Protein AF-A0A328B022-F1 (afdb_monomer_lite)

pLDDT: mean 90.65, std 6.81, range [55.25, 97.12]

Organism: NCBI:txid1813876

Structure (mmCIF, N/CA/C/O backbone):
data_AF-A0A328B022-F1
#
_entry.id   AF-A0A328B022-F1
#
loop_
_atom_site.group_PDB
_atom_site.id
_atom_site.type_symbol
_atom_site.label_atom_id
_atom_site.label_alt_id
_atom_site.label_comp_id
_atom_site.label_asym_id
_atom_site.label_entity_id
_atom_site.label_seq_id
_atom_site.pdbx_PDB_ins_code
_atom_site.Cartn_x
_atom_site.Cartn_y
_atom_site.Cartn_z
_atom_site.occupancy
_atom_site.B_iso_or_equiv
_atom_site.auth_seq_id
_atom_site.auth_comp_id
_atom_site.auth_asym_id
_atom_site.auth_atom_id
_atom_site.pdbx_PDB_model_num
ATOM 1 N N . MET A 1 1 ? -10.486 -13.567 12.385 1.00 60.94 1 MET A N 1
ATOM 2 C CA . MET A 1 1 ? -9.566 -12.595 11.758 1.00 60.94 1 MET A CA 1
ATOM 3 C C . MET A 1 1 ? -9.723 -11.279 12.489 1.00 60.94 1 MET A C 1
ATOM 5 O O . MET A 1 1 ? -10.856 -10.841 12.629 1.00 60.94 1 MET A O 1
ATOM 9 N N . ASP A 1 2 ? -8.633 -10.693 12.976 1.00 84.31 2 ASP A N 1
ATOM 10 C CA . ASP A 1 2 ? -8.641 -9.331 13.521 1.00 84.31 2 ASP A CA 1
ATOM 11 C C . ASP A 1 2 ? -8.392 -8.344 12.359 1.00 84.31 2 ASP A C 1
ATOM 13 O O . ASP A 1 2 ? -7.332 -8.436 11.728 1.00 84.31 2 ASP A O 1
ATOM 17 N N . PRO A 1 3 ? -9.327 -7.429 12.038 1.00 81.94 3 PRO A N 1
ATOM 18 C CA . PRO A 1 3 ? -9.180 -6.492 10.922 1.00 81.94 3 PRO A CA 1
ATOM 19 C C . PRO A 1 3 ? -7.932 -5.608 11.040 1.00 81.94 3 PRO A C 1
ATOM 21 O O . PRO A 1 3 ? -7.350 -5.241 10.019 1.00 81.94 3 PRO A O 1
ATOM 24 N N . LEU A 1 4 ? -7.464 -5.324 12.261 1.00 88.06 4 LEU A N 1
ATOM 25 C CA . LEU A 1 4 ? -6.235 -4.570 12.486 1.00 88.06 4 LEU A CA 1
ATOM 26 C C . LEU A 1 4 ? -5.006 -5.384 12.070 1.00 88.06 4 LEU A C 1
ATOM 28 O O . LEU A 1 4 ? -4.103 -4.860 11.418 1.00 88.06 4 LEU A O 1
ATOM 32 N N . SER A 1 5 ? -4.984 -6.678 12.399 1.00 90.12 5 SER A N 1
ATOM 33 C CA . SER A 1 5 ? -3.919 -7.584 11.960 1.00 90.12 5 SER A CA 1
ATOM 34 C C . SER A 1 5 ? -3.869 -7.685 10.432 1.00 90.12 5 SER A C 1
ATOM 36 O O . SER A 1 5 ? -2.801 -7.520 9.847 1.00 90.12 5 SER A O 1
ATOM 38 N N . THR A 1 6 ? -5.022 -7.833 9.770 1.00 90.50 6 THR A N 1
ATOM 39 C CA . THR A 1 6 ? -5.121 -7.880 8.304 1.00 90.50 6 THR A CA 1
ATOM 40 C C . THR A 1 6 ? -4.647 -6.577 7.663 1.00 90.50 6 THR A C 1
ATOM 42 O O . THR A 1 6 ? -3.838 -6.622 6.738 1.00 90.50 6 THR A O 1
ATOM 45 N N . ALA A 1 7 ? -5.076 -5.423 8.181 1.00 91.25 7 ALA A N 1
ATOM 46 C CA . ALA A 1 7 ? -4.642 -4.122 7.678 1.00 91.25 7 ALA A CA 1
ATOM 47 C C . ALA A 1 7 ? -3.126 -3.921 7.837 1.00 91.25 7 ALA A C 1
ATOM 49 O O . ALA A 1 7 ? -2.461 -3.438 6.923 1.00 91.25 7 ALA A O 1
ATOM 50 N N . ARG A 1 8 ? -2.543 -4.353 8.963 1.00 92.62 8 ARG A N 1
ATOM 51 C CA . ARG A 1 8 ? -1.089 -4.299 9.184 1.00 92.62 8 ARG A CA 1
ATOM 52 C C . ARG A 1 8 ? -0.322 -5.178 8.201 1.00 92.62 8 ARG A C 1
ATOM 54 O O . ARG A 1 8 ? 0.662 -4.714 7.630 1.00 92.62 8 ARG A O 1
ATOM 61 N N . TYR A 1 9 ? -0.774 -6.410 7.967 1.00 94.19 9 TYR A N 1
ATOM 62 C CA . TYR A 1 9 ? -0.170 -7.274 6.950 1.00 94.19 9 TYR A CA 1
ATOM 63 C C . TYR A 1 9 ? -0.285 -6.664 5.548 1.00 94.19 9 TYR A C 1
ATOM 65 O O . TYR A 1 9 ? 0.697 -6.654 4.808 1.00 94.19 9 TYR A O 1
ATOM 73 N N . GLY A 1 10 ? -1.443 -6.087 5.213 1.00 93.31 10 GLY A N 1
ATOM 74 C CA . GLY A 1 10 ? -1.658 -5.375 3.955 1.00 93.31 10 GLY A CA 1
ATOM 75 C C . GLY A 1 10 ? -0.722 -4.176 3.774 1.00 93.31 10 GLY A C 1
ATOM 76 O O . GLY A 1 10 ? -0.151 -4.007 2.699 1.00 93.31 10 GLY A O 1
ATOM 77 N N . LEU A 1 11 ? -0.485 -3.386 4.829 1.00 94.81 11 LEU A N 1
ATOM 78 C CA . LEU A 1 11 ? 0.486 -2.283 4.802 1.00 94.81 11 LEU A CA 1
ATOM 79 C C . LEU A 1 11 ? 1.909 -2.769 4.531 1.00 94.81 11 LEU A C 1
ATOM 81 O O . LEU A 1 11 ? 2.600 -2.192 3.694 1.00 94.81 11 LEU A O 1
ATOM 85 N N . MET A 1 12 ? 2.347 -3.825 5.221 1.00 95.38 12 MET A N 1
ATOM 86 C CA . MET A 1 12 ? 3.692 -4.376 5.033 1.00 95.38 12 MET A CA 1
ATOM 87 C C . MET A 1 12 ? 3.877 -4.932 3.618 1.00 95.38 12 MET A C 1
ATOM 89 O O . MET A 1 12 ? 4.918 -4.710 3.000 1.00 95.38 12 MET A O 1
ATOM 93 N N . ALA A 1 13 ? 2.857 -5.606 3.082 1.00 95.19 13 ALA A N 1
ATOM 94 C CA . ALA A 1 13 ? 2.863 -6.098 1.710 1.00 95.19 13 ALA A CA 1
ATOM 95 C C . ALA A 1 13 ? 2.941 -4.945 0.696 1.00 95.19 13 ALA A C 1
ATOM 97 O O . ALA A 1 13 ? 3.801 -4.964 -0.184 1.00 95.19 13 ALA A O 1
ATOM 98 N N . ALA A 1 14 ? 2.117 -3.904 0.862 1.00 94.75 14 ALA A N 1
ATOM 99 C CA . ALA A 1 14 ? 2.135 -2.722 0.000 1.00 94.75 14 ALA A CA 1
ATOM 100 C C . ALA A 1 14 ? 3.493 -1.999 0.040 1.00 94.75 14 ALA A C 1
ATOM 102 O O . ALA A 1 14 ? 4.018 -1.597 -0.999 1.00 94.75 14 ALA A O 1
ATOM 103 N N . GLN A 1 15 ? 4.106 -1.885 1.222 1.00 94.75 15 GLN A N 1
ATOM 104 C CA . GLN A 1 15 ? 5.442 -1.312 1.378 1.00 94.75 15 GLN A CA 1
ATOM 105 C C . GLN A 1 15 ? 6.511 -2.148 0.661 1.00 94.75 15 GLN A C 1
ATOM 107 O O . GLN A 1 15 ? 7.350 -1.595 -0.049 1.00 94.75 15 GLN A O 1
ATOM 112 N N . SER A 1 16 ? 6.474 -3.474 0.815 1.00 95.88 16 SER A N 1
ATOM 113 C CA . SER A 1 16 ? 7.409 -4.384 0.143 1.00 95.88 16 SER A CA 1
ATOM 114 C C . SER A 1 16 ? 7.273 -4.320 -1.381 1.00 95.88 16 SER A C 1
ATOM 116 O O . SER A 1 16 ? 8.282 -4.251 -2.091 1.00 95.88 16 SER A O 1
ATOM 118 N N . GLN A 1 17 ? 6.038 -4.262 -1.887 1.00 93.31 17 GLN A N 1
ATOM 119 C CA . GLN A 1 17 ? 5.758 -4.115 -3.313 1.00 93.31 17 GLN A CA 1
ATOM 120 C C . GLN A 1 17 ? 6.290 -2.784 -3.852 1.00 93.31 17 GLN A C 1
ATOM 122 O O . GLN A 1 17 ? 6.965 -2.768 -4.881 1.00 93.31 17 GLN A O 1
ATOM 127 N N . LEU A 1 18 ? 6.049 -1.678 -3.139 1.00 94.62 18 LEU A N 1
ATOM 128 C CA . LEU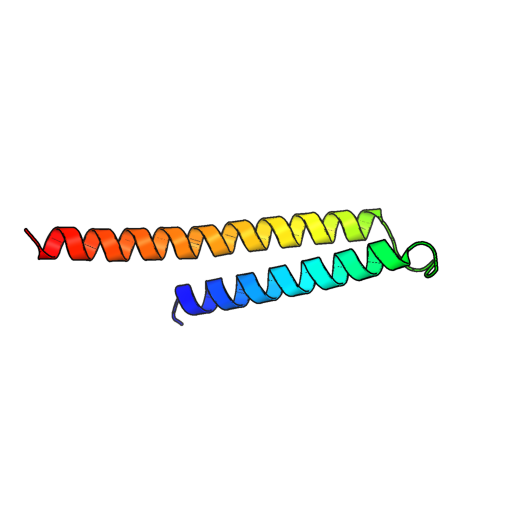 A 1 18 ? 6.567 -0.362 -3.509 1.00 94.62 18 LEU A CA 1
ATOM 129 C C . LEU A 1 18 ? 8.099 -0.345 -3.534 1.00 94.62 18 LEU A C 1
ATOM 131 O O . LEU A 1 18 ? 8.692 0.199 -4.461 1.00 94.62 18 LEU A O 1
ATOM 135 N N . GLN A 1 19 ? 8.748 -0.957 -2.543 1.00 94.69 19 GLN A N 1
ATOM 136 C CA . GLN A 1 19 ? 10.206 -1.013 -2.479 1.00 94.69 19 GLN A CA 1
ATOM 137 C C . GLN A 1 19 ? 10.793 -1.835 -3.628 1.00 94.69 19 GLN A C 1
ATOM 139 O O . GLN A 1 19 ? 11.724 -1.382 -4.288 1.00 94.69 19 GLN A O 1
ATOM 144 N N . THR A 1 20 ? 10.209 -3.000 -3.913 1.00 94.44 20 THR A N 1
ATOM 145 C CA . THR A 1 20 ? 10.595 -3.833 -5.061 1.00 94.44 20 THR A CA 1
ATOM 146 C C . THR A 1 20 ? 10.441 -3.056 -6.365 1.00 94.44 20 THR A C 1
ATOM 148 O O . THR A 1 20 ? 11.334 -3.068 -7.211 1.00 94.44 20 THR A O 1
ATOM 151 N N . SER A 1 21 ? 9.323 -2.342 -6.493 1.00 92.12 21 SER A N 1
ATOM 152 C CA . SER A 1 21 ? 9.021 -1.523 -7.655 1.00 92.12 21 SER A CA 1
ATOM 153 C C . SER A 1 21 ? 10.051 -0.408 -7.860 1.00 92.12 21 SER A C 1
ATOM 155 O O . SER A 1 21 ? 10.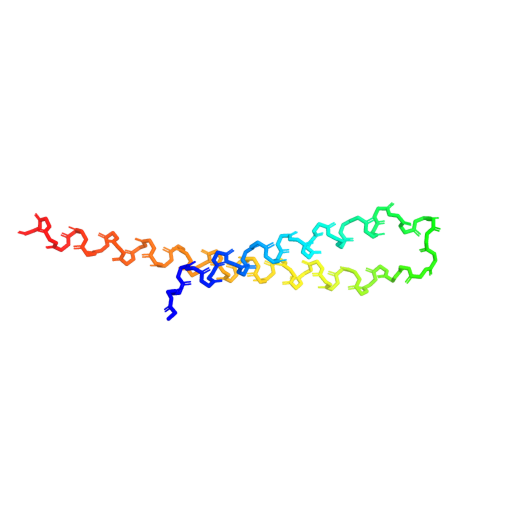657 -0.268 -8.921 1.00 92.12 21 SER A O 1
ATOM 157 N N . ALA A 1 22 ? 10.342 0.339 -6.795 1.00 91.50 22 ALA A N 1
ATOM 158 C CA . ALA A 1 22 ? 11.343 1.398 -6.803 1.00 91.50 22 ALA A CA 1
ATOM 159 C C . ALA A 1 22 ? 12.750 0.870 -7.131 1.00 91.50 22 AL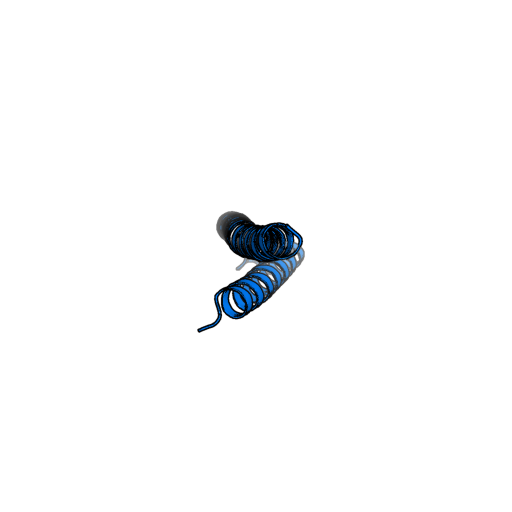A A C 1
ATOM 161 O O . ALA A 1 22 ? 13.482 1.505 -7.889 1.00 91.50 22 ALA A O 1
ATOM 162 N N . SER A 1 23 ? 13.124 -0.306 -6.612 1.00 92.56 23 SER A N 1
ATOM 163 C CA . SER A 1 23 ? 14.397 -0.950 -6.945 1.00 92.56 23 SER A CA 1
ATOM 164 C C . SER A 1 23 ? 14.493 -1.326 -8.424 1.00 92.56 23 SER A C 1
ATOM 166 O O . SER A 1 23 ? 15.563 -1.181 -9.009 1.00 92.56 23 SER A O 1
ATOM 168 N N . ARG A 1 24 ? 13.405 -1.774 -9.057 1.00 90.50 24 ARG A N 1
ATOM 169 C CA . ARG A 1 24 ? 13.397 -2.060 -10.500 1.00 90.50 24 ARG A CA 1
ATOM 170 C C . ARG A 1 24 ? 13.480 -0.789 -11.339 1.00 90.50 24 ARG A C 1
ATOM 172 O O . ARG A 1 24 ? 14.304 -0.745 -12.245 1.00 90.50 24 ARG A O 1
ATOM 179 N N . VAL A 1 25 ? 12.743 0.272 -10.987 1.00 90.25 25 VAL A N 1
ATOM 180 C CA . VAL A 1 25 ? 12.886 1.583 -11.658 1.00 90.25 25 VAL A CA 1
ATOM 181 C C . VAL A 1 25 ? 14.317 2.110 -11.553 1.00 90.25 25 VAL A C 1
ATOM 183 O O . VAL A 1 25 ? 14.866 2.588 -12.541 1.00 90.25 25 VAL A O 1
ATOM 186 N N . ALA A 1 26 ? 14.953 1.991 -10.384 1.00 89.50 26 ALA A N 1
ATOM 187 C CA . ALA A 1 26 ? 16.333 2.437 -10.190 1.00 89.50 26 ALA A CA 1
ATOM 188 C C . ALA A 1 26 ? 17.337 1.686 -11.087 1.00 89.50 26 ALA A C 1
ATOM 190 O O . ALA A 1 26 ? 18.330 2.268 -11.515 1.00 89.50 26 ALA A O 1
ATOM 191 N N . ASN A 1 27 ? 17.059 0.417 -11.402 1.00 88.56 27 ASN A N 1
ATOM 192 C CA . ASN A 1 27 ? 17.885 -0.424 -12.272 1.00 88.56 27 ASN A CA 1
ATOM 193 C C . ASN A 1 27 ? 17.436 -0.417 -13.747 1.00 88.56 27 ASN A C 1
ATOM 195 O O . ASN A 1 27 ? 18.019 -1.118 -14.567 1.00 88.56 27 ASN A O 1
ATOM 199 N N . MET A 1 28 ? 16.445 0.393 -14.126 1.00 86.62 28 MET A N 1
ATOM 200 C CA . MET A 1 28 ? 15.906 0.433 -15.494 1.00 86.62 28 MET A CA 1
ATOM 201 C C . MET A 1 28 ? 16.967 0.778 -16.556 1.00 86.62 28 MET A C 1
ATOM 203 O O . MET A 1 28 ? 16.848 0.380 -17.708 1.00 86.62 28 MET A O 1
ATOM 207 N N . GLY A 1 29 ? 18.029 1.501 -16.181 1.00 81.19 29 GLY A N 1
ATOM 208 C CA . GLY A 1 29 ? 19.138 1.809 -17.091 1.00 81.19 29 GLY A CA 1
ATOM 209 C C . GLY A 1 29 ? 20.034 0.610 -17.436 1.00 81.19 29 GLY A C 1
ATOM 210 O O . GLY A 1 29 ? 20.749 0.664 -18.433 1.00 81.19 29 GLY A O 1
ATOM 211 N N . SER A 1 30 ? 20.015 -0.453 -16.628 1.00 85.75 30 SER A N 1
ATOM 212 C CA . SER A 1 30 ? 20.823 -1.667 -16.813 1.00 85.75 30 SER A CA 1
ATOM 213 C C . SER A 1 30 ? 19.996 -2.906 -17.160 1.00 85.75 30 SER A C 1
ATOM 215 O O . SER A 1 30 ? 20.565 -3.881 -17.652 1.00 85.75 30 SER A O 1
ATOM 217 N N . ASP A 1 31 ? 18.679 -2.870 -16.947 1.00 82.12 31 ASP A N 1
ATOM 218 C CA . ASP A 1 31 ? 17.761 -3.966 -17.246 1.00 82.12 31 ASP A CA 1
ATOM 219 C C . ASP A 1 31 ? 16.719 -3.554 -18.309 1.00 82.12 31 ASP A C 1
ATOM 221 O O . ASP A 1 31 ? 15.755 -2.850 -17.997 1.00 82.12 31 ASP A O 1
ATOM 225 N N . PRO A 1 32 ? 16.869 -4.010 -19.569 1.00 78.50 32 PRO A N 1
ATOM 226 C CA . PRO A 1 32 ? 15.953 -3.676 -20.658 1.00 78.50 32 PRO A CA 1
ATOM 227 C C . PRO A 1 32 ? 14.588 -4.372 -20.550 1.00 78.50 32 PRO A C 1
ATOM 229 O O . PRO A 1 32 ? 13.716 -4.122 -21.380 1.00 78.50 32 PRO A O 1
ATOM 232 N N . THR A 1 33 ? 14.388 -5.261 -19.571 1.00 85.69 33 THR A N 1
ATOM 233 C CA . THR A 1 33 ? 13.101 -5.935 -19.337 1.00 85.69 33 THR A CA 1
ATOM 234 C C . THR A 1 33 ? 12.150 -5.125 -18.452 1.00 85.69 33 THR A C 1
ATOM 236 O O . THR A 1 33 ? 10.976 -5.477 -18.328 1.00 85.69 33 THR A O 1
ATOM 239 N N . VAL A 1 34 ? 12.628 -4.028 -17.853 1.00 86.50 34 VAL A N 1
ATOM 240 C CA . VAL A 1 34 ? 11.819 -3.151 -17.003 1.00 86.50 34 VAL A CA 1
ATOM 241 C C . VAL A 1 34 ? 10.936 -2.248 -17.864 1.00 86.50 34 VAL A C 1
ATOM 243 O O . VAL A 1 34 ? 11.428 -1.368 -18.566 1.00 86.50 34 VAL A O 1
ATOM 246 N N . ASP A 1 35 ? 9.619 -2.428 -17.759 1.00 89.50 35 ASP A N 1
ATOM 247 C CA . ASP A 1 35 ? 8.634 -1.512 -18.340 1.00 89.50 35 ASP A CA 1
ATOM 248 C C . ASP A 1 35 ? 8.286 -0.384 -17.341 1.00 89.50 35 ASP A C 1
ATOM 250 O O . ASP A 1 35 ? 7.639 -0.646 -16.317 1.00 89.50 35 ASP A O 1
ATOM 254 N N . PRO A 1 36 ? 8.666 0.881 -17.616 1.00 87.12 36 PRO A N 1
ATOM 255 C CA . PRO A 1 36 ? 8.372 2.008 -16.732 1.00 87.12 36 PRO A CA 1
ATOM 256 C C . PRO A 1 36 ? 6.877 2.298 -16.583 1.00 87.12 36 PRO A C 1
ATOM 258 O O . PRO A 1 36 ? 6.457 2.802 -15.538 1.00 87.12 36 PRO A O 1
ATOM 261 N N . VAL A 1 37 ? 6.061 2.002 -17.600 1.00 91.94 37 VAL A N 1
ATOM 262 C CA . VAL A 1 37 ? 4.614 2.244 -17.545 1.00 91.94 37 VAL A CA 1
ATOM 263 C C . VAL A 1 37 ? 3.982 1.262 -16.571 1.00 91.94 37 VAL A C 1
ATOM 265 O O . VAL A 1 37 ? 3.299 1.683 -15.635 1.00 91.94 37 VAL A O 1
ATOM 268 N N . GLN A 1 38 ? 4.275 -0.029 -16.735 1.00 92.00 38 GLN A N 1
ATOM 269 C CA . GLN A 1 38 ? 3.806 -1.058 -15.812 1.00 92.00 38 GLN A CA 1
ATOM 270 C C . GLN A 1 38 ? 4.289 -0.791 -14.385 1.00 92.00 38 GLN A C 1
ATOM 272 O O . GLN A 1 38 ? 3.529 -0.942 -13.429 1.00 92.00 38 GLN A O 1
ATOM 277 N N . GLU A 1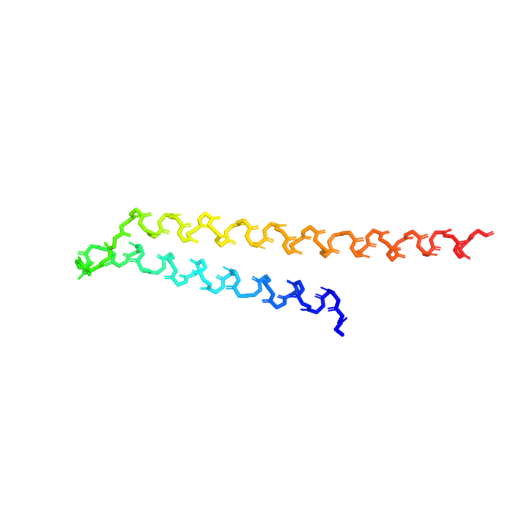 39 ? 5.535 -0.348 -14.223 1.00 92.56 39 GLU A N 1
ATOM 278 C CA . GLU A 1 39 ? 6.070 -0.098 -12.894 1.00 92.56 39 GLU A CA 1
ATOM 279 C C . GLU A 1 39 ? 5.430 1.122 -12.222 1.00 92.56 39 GLU A C 1
ATOM 281 O O . GLU A 1 39 ? 5.140 1.094 -11.029 1.00 92.56 39 GLU A O 1
ATOM 286 N N . THR A 1 40 ? 5.086 2.155 -12.992 1.00 92.94 40 THR A N 1
ATOM 287 C CA . THR A 1 40 ? 4.299 3.289 -12.487 1.00 92.94 40 THR A CA 1
ATOM 288 C C . THR A 1 40 ? 2.920 2.837 -11.999 1.00 92.94 40 THR A C 1
ATOM 290 O O . THR A 1 40 ? 2.482 3.251 -10.924 1.00 92.94 40 THR A O 1
ATOM 293 N N . VAL A 1 41 ? 2.243 1.951 -12.739 1.00 95.06 41 VAL A N 1
ATOM 294 C CA . VAL A 1 41 ? 0.954 1.375 -12.316 1.00 95.06 41 VAL A CA 1
ATOM 295 C C . VAL A 1 41 ? 1.112 0.598 -11.009 1.00 95.06 41 VAL A C 1
ATOM 297 O O . VAL A 1 41 ? 0.340 0.822 -10.077 1.00 95.06 41 VAL A O 1
ATOM 300 N N . ASN A 1 42 ? 2.154 -0.229 -10.892 1.00 94.00 42 ASN A N 1
ATOM 301 C CA . ASN A 1 42 ? 2.438 -0.978 -9.667 1.00 94.00 42 ASN A CA 1
ATOM 302 C C . ASN A 1 42 ? 2.658 -0.048 -8.458 1.00 94.00 42 ASN A C 1
ATOM 304 O O . ASN A 1 42 ? 2.191 -0.346 -7.359 1.00 94.00 42 ASN A O 1
ATOM 308 N N . GLN A 1 43 ? 3.339 1.090 -8.640 1.00 94.44 43 GLN A N 1
ATOM 309 C CA . GLN A 1 43 ? 3.530 2.080 -7.570 1.00 94.44 43 GLN A CA 1
ATOM 310 C C . GLN A 1 43 ? 2.216 2.749 -7.162 1.00 94.44 43 GLN A C 1
ATOM 312 O O . GLN A 1 43 ? 1.972 2.949 -5.970 1.00 94.44 43 GLN A O 1
ATOM 317 N N . VAL A 1 44 ? 1.361 3.090 -8.130 1.00 95.94 44 VAL A N 1
ATOM 318 C CA . VAL A 1 44 ? 0.032 3.666 -7.866 1.00 95.94 44 VAL A CA 1
ATOM 319 C C . VAL A 1 44 ? -0.846 2.668 -7.116 1.00 95.94 44 VAL A C 1
ATOM 321 O O . VAL A 1 44 ? -1.490 3.038 -6.134 1.00 95.94 44 VAL A O 1
ATOM 324 N N . GLU A 1 45 ? -0.837 1.404 -7.529 1.00 95.69 45 GLU A N 1
ATOM 325 C CA . GLU A 1 45 ? -1.585 0.347 -6.858 1.00 95.69 45 GLU A CA 1
ATOM 326 C C . GLU A 1 45 ? -1.085 0.140 -5.424 1.00 95.69 45 GLU A C 1
ATOM 328 O O . GLU A 1 45 ? -1.882 0.177 -4.485 1.00 95.69 45 GLU A O 1
ATOM 333 N N . ALA A 1 46 ? 0.233 0.029 -5.226 1.00 95.19 46 ALA A N 1
ATOM 334 C CA . ALA A 1 46 ? 0.831 -0.097 -3.899 1.00 95.19 46 ALA A CA 1
ATOM 335 C C . ALA A 1 46 ? 0.480 1.101 -3.000 1.00 95.19 46 ALA A C 1
ATOM 337 O O . ALA A 1 46 ? 0.135 0.927 -1.830 1.00 95.19 46 ALA A O 1
ATOM 338 N N . LYS A 1 47 ? 0.485 2.324 -3.546 1.00 95.19 47 LYS A N 1
ATOM 339 C CA . LYS A 1 47 ? 0.051 3.531 -2.829 1.00 95.19 47 LYS A CA 1
ATOM 340 C C . LYS A 1 47 ? -1.419 3.452 -2.418 1.00 95.19 47 LYS A C 1
ATOM 342 O O . LYS A 1 47 ? -1.750 3.798 -1.283 1.00 95.19 47 LYS A O 1
ATOM 347 N N . GLN A 1 48 ? -2.297 3.002 -3.311 1.00 97.12 48 GLN A N 1
ATOM 348 C CA . GLN A 1 48 ? -3.724 2.881 -3.019 1.00 97.12 48 GLN A CA 1
ATOM 349 C C . GLN A 1 48 ? -3.992 1.806 -1.960 1.00 97.12 48 GLN A C 1
ATOM 351 O O . GLN A 1 48 ? -4.758 2.042 -1.025 1.00 97.12 48 GLN A O 1
ATOM 356 N N . GLN A 1 49 ? -3.322 0.656 -2.058 1.00 94.50 49 GLN A N 1
ATOM 357 C CA . GLN A 1 49 ? -3.393 -0.412 -1.060 1.00 94.50 49 GLN A CA 1
ATOM 358 C C . GLN A 1 49 ? -2.880 0.065 0.303 1.00 94.50 49 GLN A C 1
ATOM 360 O O . GLN A 1 49 ? -3.499 -0.216 1.331 1.00 94.50 49 GLN A O 1
ATOM 365 N N . PHE A 1 50 ? -1.786 0.830 0.330 1.00 94.44 50 PHE A N 1
ATOM 366 C CA . PHE A 1 50 ? -1.276 1.425 1.561 1.00 94.44 50 PHE A CA 1
ATOM 367 C C . PHE A 1 50 ? -2.307 2.372 2.188 1.00 94.44 50 PHE A C 1
ATOM 369 O O . PHE A 1 50 ? -2.642 2.232 3.363 1.00 94.44 50 PHE A O 1
ATOM 376 N N . ALA A 1 51 ? -2.856 3.303 1.402 1.00 95.81 51 ALA A N 1
ATOM 377 C CA . ALA A 1 51 ? -3.839 4.272 1.880 1.00 95.81 51 ALA A CA 1
ATOM 378 C C . ALA A 1 51 ? -5.109 3.595 2.421 1.00 95.81 51 ALA A C 1
ATOM 380 O O . ALA A 1 51 ? -5.597 3.964 3.489 1.00 95.81 51 ALA A O 1
ATOM 381 N N . ALA A 1 52 ? -5.609 2.572 1.723 1.00 95.56 52 ALA A N 1
ATOM 382 C CA . ALA A 1 52 ? -6.777 1.811 2.152 1.00 95.56 52 ALA A CA 1
ATOM 383 C C . ALA A 1 52 ? -6.537 1.114 3.499 1.00 95.56 52 ALA A C 1
ATOM 385 O O . ALA A 1 52 ? -7.334 1.266 4.425 1.00 95.56 52 ALA A O 1
ATOM 386 N N . ASN A 1 53 ? -5.415 0.403 3.645 1.00 93.50 53 ASN A N 1
ATOM 387 C CA . ASN A 1 53 ? -5.096 -0.273 4.900 1.00 93.50 53 ASN A CA 1
ATOM 388 C C . ASN A 1 53 ? -4.842 0.724 6.044 1.00 93.50 53 ASN A C 1
ATOM 390 O O . ASN A 1 53 ? -5.305 0.500 7.160 1.00 93.50 53 ASN A O 1
ATOM 394 N N . ALA A 1 54 ? -4.176 1.853 5.780 1.00 94.44 54 ALA A N 1
ATOM 395 C CA . ALA A 1 54 ? -3.965 2.904 6.777 1.00 94.44 54 ALA A CA 1
ATOM 396 C C . ALA A 1 54 ? -5.293 3.496 7.280 1.00 94.44 54 ALA A C 1
ATOM 398 O O . ALA A 1 54 ? -5.453 3.723 8.480 1.00 94.44 54 ALA A O 1
ATOM 399 N N . GLN A 1 55 ? -6.266 3.690 6.385 1.00 95.56 55 GLN A N 1
ATOM 400 C CA . GLN A 1 55 ? -7.597 4.166 6.757 1.00 95.56 55 GLN A CA 1
ATOM 401 C C . GLN A 1 55 ? -8.327 3.171 7.669 1.00 95.56 55 GLN A C 1
ATOM 403 O O . GLN A 1 55 ? -8.968 3.594 8.628 1.00 95.56 55 GLN A O 1
ATOM 408 N N . VAL A 1 56 ? -8.199 1.862 7.427 1.00 93.62 56 VAL A N 1
ATOM 409 C CA . VAL A 1 56 ? -8.777 0.830 8.308 1.00 93.62 56 VAL A CA 1
ATOM 410 C C . VAL A 1 56 ? -8.176 0.904 9.711 1.00 93.62 56 VAL A C 1
ATOM 412 O O . VAL A 1 56 ? -8.920 0.868 10.689 1.00 93.62 56 VAL A O 1
ATOM 415 N N . ILE A 1 57 ? -6.852 1.062 9.825 1.00 93.38 57 ILE A N 1
ATOM 416 C CA . ILE A 1 57 ? -6.184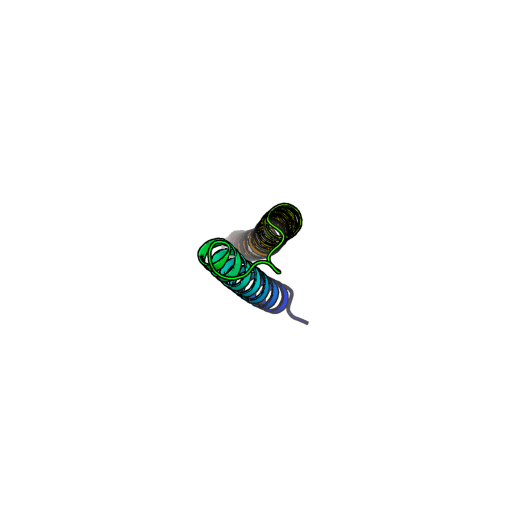 1.226 11.127 1.00 93.38 57 ILE A CA 1
ATOM 417 C C . ILE A 1 57 ? -6.703 2.470 11.850 1.00 93.38 57 ILE A C 1
ATOM 419 O O . ILE A 1 57 ? -7.020 2.397 13.035 1.00 93.38 57 ILE A O 1
ATOM 423 N N . LYS A 1 58 ? -6.824 3.594 11.137 1.00 93.62 58 LYS A N 1
ATOM 424 C CA . LYS A 1 58 ? -7.328 4.846 11.707 1.00 93.62 58 LYS A CA 1
ATOM 425 C C . LYS A 1 58 ? -8.758 4.703 12.228 1.00 93.62 58 LYS A C 1
ATOM 427 O O . LYS A 1 58 ? -9.037 5.112 13.347 1.00 93.62 58 LYS A O 1
ATOM 432 N N . ILE A 1 59 ? -9.646 4.091 11.446 1.00 94.06 59 ILE A N 1
ATOM 433 C CA . ILE A 1 59 ? -11.035 3.860 11.865 1.00 94.06 59 ILE A CA 1
ATOM 434 C C . ILE A 1 59 ? -11.081 2.927 13.079 1.00 94.06 59 ILE A C 1
ATOM 436 O O . ILE A 1 59 ? -11.848 3.170 14.006 1.00 94.06 59 ILE A O 1
ATOM 440 N N . ALA A 1 60 ? -10.249 1.883 13.108 1.00 91.25 60 ALA A N 1
ATOM 441 C CA . ALA A 1 60 ? -10.167 1.004 14.267 1.00 91.25 60 ALA A CA 1
ATOM 442 C C . ALA A 1 60 ? -9.758 1.779 15.534 1.00 91.25 60 ALA A C 1
ATOM 444 O O . ALA A 1 60 ? -10.388 1.605 16.573 1.00 91.25 60 ALA A O 1
ATOM 445 N N . ASP A 1 61 ? -8.762 2.665 15.446 1.00 90.25 61 ASP A N 1
ATOM 446 C CA . ASP A 1 61 ? -8.338 3.534 16.556 1.00 90.25 61 ASP A CA 1
ATOM 447 C C . ASP A 1 61 ? -9.456 4.489 17.017 1.00 90.25 61 ASP A C 1
ATOM 449 O O . ASP A 1 61 ? -9.746 4.587 18.210 1.00 90.25 61 ASP A O 1
ATOM 453 N N . GLU A 1 62 ? -10.164 5.120 16.074 1.00 93.31 62 GLU A N 1
ATOM 454 C CA . GLU A 1 62 ? -11.324 5.975 16.366 1.00 93.31 62 GLU A CA 1
ATOM 455 C C . GLU A 1 62 ? -12.438 5.205 17.096 1.00 93.31 62 GLU A C 1
ATOM 457 O O . GLU A 1 62 ? -13.019 5.717 18.057 1.00 93.31 62 GLU A O 1
ATOM 462 N N . MET A 1 63 ? -12.703 3.954 16.701 1.00 90.44 63 MET A N 1
ATOM 463 C CA . MET A 1 63 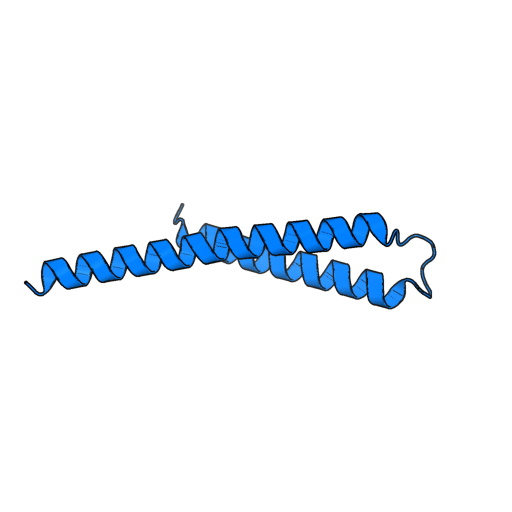? -13.667 3.086 17.385 1.00 90.44 63 MET A CA 1
ATOM 464 C C . MET A 1 63 ? -13.238 2.775 18.821 1.00 90.44 63 MET A C 1
ATOM 466 O O . MET A 1 63 ? -14.055 2.883 19.735 1.00 90.44 63 MET A O 1
ATOM 470 N N . TRP A 1 64 ? -11.966 2.429 19.044 1.00 90.75 64 TRP A N 1
ATOM 471 C CA . TRP A 1 64 ? -11.439 2.195 20.394 1.00 90.75 64 TRP A CA 1
ATOM 472 C C . TRP A 1 64 ? -11.568 3.437 21.274 1.00 90.75 64 TRP A C 1
ATOM 474 O O . TRP A 1 64 ? -12.008 3.342 22.421 1.00 90.75 64 TRP A O 1
ATOM 484 N N . ARG A 1 65 ? -11.248 4.613 20.730 1.00 92.31 65 ARG A N 1
ATOM 485 C CA . ARG A 1 65 ? -11.363 5.885 21.447 1.00 92.31 65 ARG A CA 1
ATOM 486 C C . ARG A 1 65 ? -12.810 6.210 21.814 1.00 92.31 65 ARG A C 1
ATOM 488 O O . ARG A 1 65 ? -13.068 6.596 22.950 1.00 92.31 65 ARG A O 1
ATOM 495 N N . SER A 1 66 ? -13.751 5.981 20.898 1.00 93.12 66 SER A N 1
ATOM 496 C CA . SER A 1 66 ? -15.183 6.160 21.161 1.00 93.12 66 SER A CA 1
ATOM 497 C C . SER A 1 66 ? -15.683 5.262 22.299 1.00 93.12 66 SER A C 1
ATOM 499 O O . SER A 1 66 ? -16.434 5.728 23.155 1.00 93.12 66 SER A O 1
ATOM 501 N N . LEU A 1 67 ? -15.234 4.003 22.362 1.00 91.44 67 LEU A N 1
ATOM 502 C CA . LEU A 1 67 ? -15.591 3.096 23.459 1.00 91.44 67 LEU A CA 1
ATOM 503 C C . LEU A 1 67 ? -15.063 3.590 24.813 1.00 91.44 67 LEU A C 1
ATOM 505 O O . LEU A 1 67 ? -15.794 3.556 25.803 1.00 91.44 67 LEU A O 1
ATOM 509 N N . LEU A 1 68 ? -13.824 4.088 24.855 1.00 92.75 68 LEU A N 1
ATOM 510 C CA . LEU A 1 68 ? -13.240 4.660 26.074 1.00 92.75 68 LEU A CA 1
ATOM 511 C C . LEU A 1 68 ? -14.008 5.903 26.542 1.00 92.75 68 LEU A C 1
ATOM 513 O O . LEU A 1 68 ? -14.274 6.049 27.732 1.00 92.75 68 LEU A O 1
ATOM 517 N N . GLU A 1 69 ? -14.402 6.780 25.619 1.00 94.38 69 GLU A N 1
ATOM 518 C CA . GLU A 1 69 ? -15.189 7.978 25.937 1.00 94.38 69 GLU A CA 1
ATOM 519 C C . GLU A 1 69 ? -16.571 7.643 26.514 1.00 94.38 69 GLU A C 1
ATOM 521 O O . GLU A 1 69 ? -17.035 8.334 27.422 1.00 94.38 69 GLU A O 1
ATOM 526 N N . VAL A 1 70 ? -17.220 6.578 26.028 1.00 92.62 70 VAL A N 1
ATOM 527 C CA . VAL A 1 70 ? -18.499 6.101 26.581 1.00 92.62 70 VAL A CA 1
ATOM 528 C C . VAL A 1 70 ? -18.321 5.538 27.991 1.00 92.62 70 VAL A C 1
ATOM 530 O O . VAL A 1 70 ? -19.175 5.779 28.834 1.00 92.62 70 VAL A O 1
ATOM 533 N N . GLN A 1 71 ? -17.230 4.819 28.267 1.00 82.56 71 GLN A N 1
ATOM 534 C CA . GLN A 1 71 ? -16.984 4.203 29.578 1.00 82.56 71 GLN A CA 1
ATOM 535 C C . GLN A 1 71 ? -16.602 5.212 30.676 1.00 82.56 71 GLN A C 1
ATOM 537 O O . GLN A 1 71 ? -16.813 4.942 31.855 1.00 82.56 71 GLN A O 1
ATOM 542 N N . VAL A 1 72 ? -16.000 6.347 30.308 1.00 83.50 72 VAL A N 1
ATOM 543 C CA . VAL A 1 72 ? -15.593 7.402 31.258 1.00 83.50 72 VAL A CA 1
ATOM 544 C C . VAL A 1 72 ? -16.766 8.321 31.650 1.00 83.50 72 VAL A C 1
ATOM 546 O O . VAL A 1 72 ? -16.634 9.104 32.591 1.00 83.50 72 VAL A O 1
ATOM 549 N N . ARG A 1 73 ? -17.913 8.227 30.965 1.00 55.25 73 ARG A N 1
ATOM 550 C CA . ARG A 1 73 ? -19.168 8.892 31.351 1.00 55.25 73 ARG A CA 1
ATOM 551 C C . ARG A 1 73 ? -19.956 8.075 32.367 1.00 55.25 73 ARG A C 1
ATOM 553 O O . ARG A 1 73 ? -20.572 8.726 33.238 1.00 55.25 73 ARG A O 1
#

Foldseek 3Di:
DPLLVVLVVLLVVLVVQLVVLVVLVVCVVPDVVDDPVVSVVSNVVSVVSNVVSVVSNVVVVVVVVVVVVVVVD

Sequence (73 aa):
MDPLSTARYGLMAAQSQLQTSASRVANMGSDPTVDPVQETVNQVEAKQQFAANAQVIKIADEMWRSLLEVQVR

Radius of gyration: 17.76 Å; chains: 1; bounding box: 40×22×52 Å

InterPro domains:
  IPR010930 Flagellar basal-body/hook protein, C-terminal domain [PF06429] (33-68)

Secondary structure (DSSP, 8-state):
--HHHHHHHHHHHHHHHHHHHHHHHHTTTT-TT--HHHHHHHHHHHHHHHHHHHHHHHHHHHHHHHHHHHHT-